Protein AF-A0A5A7N5E5-F1 (afdb_monomer_lite)

Organism: NCBI:txid1236966

Structure (mmCIF, N/CA/C/O backbone):
data_AF-A0A5A7N5E5-F1
#
_entry.id   AF-A0A5A7N5E5-F1
#
loop_
_atom_site.group_PDB
_atom_site.id
_atom_site.type_symbol
_atom_site.label_atom_id
_atom_site.label_alt_id
_atom_site.label_comp_id
_atom_site.label_asym_id
_atom_site.label_entity_id
_atom_site.label_seq_id
_atom_site.pdbx_PDB_ins_code
_atom_site.Cartn_x
_atom_site.Cartn_y
_atom_site.Cartn_z
_atom_site.occupancy
_atom_site.B_iso_or_equiv
_atom_site.auth_seq_id
_atom_site.auth_comp_id
_atom_site.auth_asym_id
_atom_site.auth_atom_id
_atom_site.pdbx_PDB_model_num
ATOM 1 N N . MET A 1 1 ? -46.685 24.252 12.064 1.00 37.38 1 MET A N 1
ATOM 2 C CA . MET A 1 1 ? -45.997 23.744 10.863 1.00 37.38 1 MET A CA 1
ATOM 3 C C . MET A 1 1 ? -44.516 23.765 11.196 1.00 37.38 1 MET A C 1
ATOM 5 O O . MET A 1 1 ? -43.876 24.789 11.026 1.00 37.38 1 MET A O 1
ATOM 9 N N . TYR A 1 2 ? -44.041 22.714 11.864 1.00 30.91 2 TYR A N 1
ATOM 10 C CA . TYR A 1 2 ? -42.622 22.551 12.176 1.00 30.91 2 TYR A CA 1
ATOM 11 C C . TYR A 1 2 ? -42.003 21.835 10.981 1.00 30.91 2 TYR A C 1
ATOM 13 O O . TYR A 1 2 ? -42.528 20.806 10.555 1.00 30.91 2 TYR A O 1
ATOM 21 N N . VAL A 1 3 ? -40.978 22.442 10.396 1.00 37.72 3 VAL A N 1
ATOM 22 C CA . VAL A 1 3 ? -40.183 21.841 9.328 1.00 37.72 3 VAL A CA 1
ATOM 23 C C . VAL A 1 3 ? -39.228 20.870 10.015 1.00 37.72 3 VAL A C 1
ATOM 25 O O . VAL A 1 3 ? -38.552 21.253 10.968 1.00 37.72 3 VAL A O 1
ATOM 28 N N . ASP A 1 4 ? -39.268 19.610 9.603 1.00 36.47 4 ASP A N 1
ATOM 29 C CA . ASP A 1 4 ? -38.397 18.551 10.105 1.00 36.47 4 ASP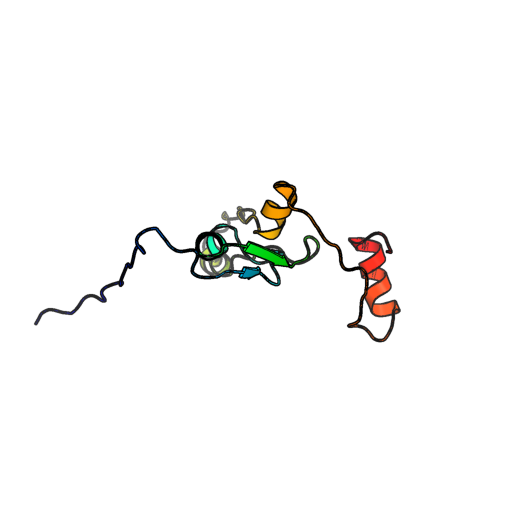 A CA 1
ATOM 30 C C . ASP A 1 4 ? -36.983 18.804 9.555 1.00 36.47 4 ASP A C 1
ATOM 32 O O . ASP A 1 4 ? -36.757 18.727 8.347 1.00 36.47 4 ASP A O 1
ATOM 36 N N . GLU A 1 5 ? -36.056 19.205 10.424 1.00 49.25 5 GLU A N 1
ATOM 37 C CA . GLU A 1 5 ? -34.622 19.226 10.120 1.00 49.25 5 GLU A CA 1
ATOM 38 C C . GLU A 1 5 ? -34.168 17.775 9.900 1.00 49.25 5 GLU A C 1
ATOM 40 O O . GLU A 1 5 ? -34.523 16.907 10.707 1.00 49.25 5 GLU A O 1
ATOM 45 N N . PRO A 1 6 ? -33.383 17.463 8.853 1.00 38.84 6 PRO A N 1
ATOM 46 C CA . PRO A 1 6 ? -32.912 16.108 8.643 1.00 38.84 6 PRO A CA 1
ATOM 47 C C . PRO A 1 6 ? -31.997 15.741 9.810 1.00 38.84 6 PRO A C 1
ATOM 49 O O . PRO A 1 6 ? -30.880 16.239 9.952 1.00 38.84 6 PRO A O 1
ATOM 52 N N . SER A 1 7 ? -32.497 14.859 10.668 1.00 39.44 7 SER A N 1
ATOM 53 C CA . SER A 1 7 ? -31.745 14.261 11.756 1.00 39.44 7 SER A CA 1
ATOM 54 C C . SER A 1 7 ? -30.591 13.466 11.151 1.00 39.44 7 SER A C 1
ATOM 56 O O . SER A 1 7 ? -30.741 12.315 10.741 1.00 39.44 7 SER A O 1
ATOM 58 N N . ILE A 1 8 ? -29.413 14.096 11.082 1.00 43.59 8 ILE A N 1
ATOM 59 C CA . ILE A 1 8 ? -28.144 13.396 10.894 1.00 43.59 8 ILE A CA 1
ATOM 60 C C . ILE A 1 8 ? -28.081 12.377 12.024 1.00 43.59 8 ILE A C 1
ATOM 62 O O . ILE A 1 8 ? -27.863 12.718 13.189 1.00 43.59 8 ILE A O 1
ATOM 66 N N . ASN A 1 9 ? -28.350 11.123 11.677 1.00 35.22 9 ASN A N 1
ATOM 67 C CA . ASN A 1 9 ? -28.381 10.011 12.604 1.00 35.22 9 ASN A CA 1
ATOM 68 C C . ASN A 1 9 ? -26.930 9.692 12.973 1.00 35.22 9 ASN A C 1
ATOM 70 O O . ASN A 1 9 ? -26.262 8.847 12.381 1.00 35.22 9 ASN A O 1
ATOM 74 N N . ARG A 1 10 ? -26.405 10.485 13.907 1.00 41.16 10 ARG A N 1
ATOM 75 C CA . ARG A 1 10 ? -25.058 10.396 14.450 1.00 41.16 10 ARG A CA 1
ATOM 76 C C . ARG A 1 10 ? -25.024 9.212 15.409 1.00 41.16 10 ARG A C 1
ATOM 78 O O . ARG A 1 10 ? -24.979 9.386 16.624 1.00 41.16 10 ARG A O 1
ATOM 85 N N . SER A 1 11 ? -25.041 7.995 14.869 1.00 41.28 11 SER A N 1
ATOM 86 C CA . SER A 1 11 ? -24.636 6.820 15.631 1.00 41.28 11 SER A CA 1
ATOM 87 C C . SER A 1 11 ? -23.120 6.893 15.817 1.00 41.28 11 SER A C 1
ATOM 89 O O . SER A 1 11 ? -22.345 6.300 15.068 1.00 41.28 11 SER A O 1
ATOM 91 N N . VAL A 1 12 ? -22.693 7.665 16.817 1.00 47.50 12 VAL A N 1
ATOM 92 C CA . VAL A 1 12 ? -21.444 7.399 17.528 1.00 47.50 12 VAL A CA 1
ATOM 93 C C . VAL A 1 12 ? -21.621 5.992 18.090 1.00 47.50 12 VAL A C 1
ATOM 95 O O . VAL A 1 12 ? -22.302 5.799 19.097 1.00 47.50 12 VAL A O 1
ATOM 98 N N . LEU A 1 13 ? -21.149 4.993 17.342 1.00 51.81 13 LEU A N 1
ATOM 99 C CA . LEU A 1 13 ? -21.291 3.595 17.717 1.00 51.81 13 LEU A CA 1
ATOM 100 C C . LEU A 1 13 ? -20.474 3.383 18.987 1.00 51.81 13 LEU A C 1
ATOM 102 O O . LEU A 1 13 ? -19.257 3.568 19.005 1.00 51.81 13 LEU A O 1
ATOM 106 N N . ALA A 1 14 ? -21.199 3.066 20.056 1.00 43.06 14 ALA A N 1
ATOM 107 C CA . ALA A 1 14 ? -20.655 2.701 21.344 1.00 43.06 14 ALA A CA 1
ATOM 108 C C . ALA A 1 14 ? -19.573 1.629 21.159 1.00 43.06 14 ALA A C 1
ATOM 110 O O . ALA A 1 14 ? -19.774 0.641 20.452 1.00 43.06 14 ALA A O 1
ATOM 111 N N . GLY A 1 15 ? -18.418 1.884 21.772 1.00 53.00 15 GLY A N 1
ATOM 112 C CA . GLY A 1 15 ? -17.237 1.041 21.693 1.00 53.00 15 GLY A CA 1
ATOM 113 C C . GLY A 1 15 ? -17.522 -0.409 22.072 1.00 53.00 15 GLY A C 1
ATOM 114 O O . GLY A 1 15 ? -18.211 -0.695 23.051 1.00 53.00 15 GLY A O 1
ATOM 115 N N . GLY A 1 16 ? -16.931 -1.303 21.287 1.00 60.81 16 GLY A N 1
ATOM 116 C CA . GLY A 1 16 ? -16.986 -2.741 21.480 1.00 60.81 16 GLY A CA 1
ATOM 117 C C . GLY A 1 16 ? -17.652 -3.415 20.296 1.00 60.81 16 GLY A C 1
ATOM 118 O O . GLY A 1 16 ? -18.869 -3.534 20.274 1.00 60.81 16 GLY A O 1
ATOM 119 N N . CYS A 1 17 ? -16.840 -3.819 19.322 1.00 54.59 17 CYS A N 1
ATOM 120 C CA . CYS A 1 17 ? -16.912 -5.076 18.577 1.00 54.59 17 CYS A CA 1
ATOM 121 C C . CYS A 1 17 ? -16.023 -4.902 17.350 1.00 54.59 17 CYS A C 1
ATOM 123 O O . CYS A 1 17 ? -16.330 -4.085 16.480 1.00 54.59 17 CYS A O 1
ATOM 125 N N . ASP A 1 18 ? -14.968 -5.703 17.248 1.00 63.69 18 ASP A N 1
ATOM 126 C CA . ASP A 1 18 ? -14.406 -5.994 15.940 1.00 63.69 18 ASP A CA 1
ATOM 127 C C . ASP A 1 18 ? -15.513 -6.689 15.130 1.00 63.69 18 ASP A C 1
ATOM 129 O O . ASP A 1 18 ? -15.779 -7.883 15.293 1.00 63.69 18 ASP A O 1
ATOM 133 N N . LEU A 1 19 ? -16.245 -5.902 14.341 1.00 87.12 19 LEU A N 1
ATOM 134 C CA . LEU A 1 19 ? -17.388 -6.351 13.545 1.00 87.12 19 LEU A CA 1
ATOM 135 C C . LEU A 1 19 ? -16.948 -7.293 12.427 1.00 87.12 19 LEU A C 1
ATOM 137 O O . LEU A 1 19 ? -17.741 -8.109 11.961 1.00 87.12 19 LEU A O 1
ATOM 141 N N . PHE A 1 20 ? -15.686 -7.180 12.015 1.00 93.00 20 PHE A N 1
ATOM 142 C CA . PHE A 1 20 ? -15.100 -7.964 10.945 1.00 93.00 20 PHE A CA 1
ATOM 143 C C . PHE A 1 20 ? -13.840 -8.668 11.434 1.00 93.00 20 PHE A C 1
ATOM 145 O O . PHE A 1 20 ? -12.955 -8.054 12.028 1.00 93.00 20 PHE A O 1
ATOM 152 N N . ASP A 1 21 ? -13.715 -9.961 11.138 1.00 95.25 21 ASP A N 1
ATOM 153 C CA . ASP A 1 21 ? -12.473 -10.692 11.398 1.00 95.25 21 ASP A CA 1
ATOM 154 C C . ASP A 1 21 ? -11.328 -10.228 10.481 1.00 95.25 21 ASP A C 1
ATOM 156 O O . ASP A 1 21 ? -10.159 -10.333 10.855 1.00 95.25 21 ASP A O 1
ATOM 160 N N . LEU A 1 22 ? -11.655 -9.699 9.297 1.00 95.50 22 LEU A N 1
ATOM 161 C CA . LEU A 1 22 ? -10.701 -9.222 8.303 1.00 95.50 22 LEU A CA 1
ATOM 162 C C . LEU A 1 22 ? -11.258 -8.018 7.532 1.00 95.50 22 LEU A C 1
ATOM 164 O O . LEU A 1 22 ? -12.386 -8.057 7.045 1.00 95.50 22 LEU A O 1
ATOM 168 N N . VAL A 1 23 ? -10.428 -6.990 7.371 1.00 96.31 23 VAL A N 1
ATOM 169 C CA . VAL A 1 23 ? -10.647 -5.842 6.482 1.00 96.31 23 VAL A CA 1
ATOM 170 C C . VAL A 1 23 ? -9.539 -5.830 5.433 1.00 96.31 23 VAL A C 1
ATOM 172 O O . VAL A 1 23 ? -8.367 -5.995 5.768 1.00 96.31 23 VAL A O 1
ATOM 175 N N . VAL A 1 24 ? -9.902 -5.651 4.164 1.00 97.31 24 VAL A N 1
ATOM 176 C CA . VAL A 1 24 ? -8.947 -5.579 3.052 1.00 97.31 24 VAL A CA 1
ATOM 177 C C . VAL A 1 24 ? -9.105 -4.236 2.359 1.00 97.31 24 VAL A C 1
ATOM 179 O O . VAL A 1 24 ? -10.209 -3.887 1.946 1.00 97.31 24 VAL A O 1
ATOM 182 N N . PHE A 1 25 ? -8.002 -3.510 2.231 1.00 97.56 25 PHE A N 1
ATOM 183 C CA . PHE A 1 25 ? -7.910 -2.317 1.402 1.00 97.56 25 PHE A CA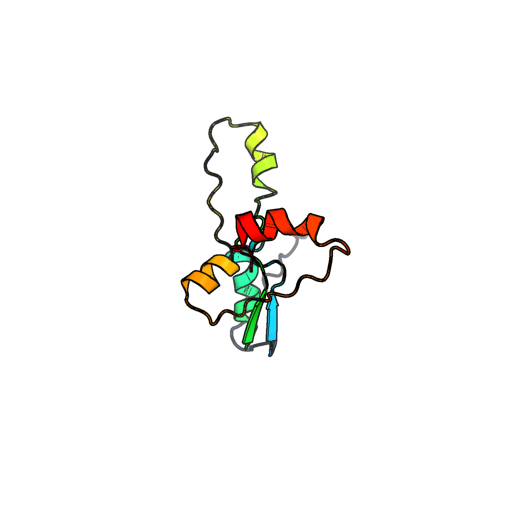 1
ATOM 184 C C . PHE A 1 25 ? -7.196 -2.684 0.108 1.00 97.56 25 PHE A C 1
ATOM 186 O O . PHE A 1 25 ? -6.075 -3.181 0.161 1.00 97.56 25 PHE A O 1
ATOM 193 N N . ASP A 1 26 ? -7.854 -2.461 -1.023 1.00 96.56 26 ASP A N 1
ATOM 194 C CA . ASP A 1 26 ? -7.264 -2.569 -2.359 1.00 96.56 26 ASP A CA 1
ATOM 195 C C . ASP A 1 26 ? -7.015 -1.162 -2.915 1.00 96.56 26 ASP A C 1
ATOM 197 O O . ASP A 1 26 ? -7.693 -0.219 -2.503 1.00 96.56 26 ASP A O 1
ATOM 201 N N . GLU A 1 27 ? -6.035 -1.015 -3.806 1.00 96.38 27 GLU A N 1
ATOM 202 C CA . GLU A 1 27 ? -5.554 0.286 -4.310 1.00 96.38 27 GLU A CA 1
ATOM 203 C C . GLU A 1 27 ? -5.243 1.296 -3.186 1.00 96.38 27 GLU A C 1
ATOM 205 O O . GLU A 1 27 ? -5.522 2.493 -3.266 1.00 96.38 27 GLU A O 1
ATOM 210 N N . ALA A 1 28 ? -4.647 0.796 -2.103 1.00 96.31 28 ALA A N 1
ATOM 211 C CA . ALA A 1 28 ? -4.459 1.521 -0.852 1.00 96.31 28 ALA A CA 1
ATOM 212 C C . ALA A 1 28 ? -3.586 2.786 -0.954 1.00 96.31 28 ALA A C 1
ATOM 214 O O . ALA A 1 28 ? -3.684 3.649 -0.085 1.00 96.31 28 ALA A O 1
ATOM 215 N N . SER A 1 29 ? -2.770 2.927 -2.006 1.00 94.44 29 SER A N 1
ATOM 216 C CA . SER A 1 29 ? -2.025 4.163 -2.293 1.00 94.44 29 SER A CA 1
ATOM 217 C C . SER A 1 29 ? -2.940 5.351 -2.603 1.00 94.44 29 SER A C 1
ATOM 219 O O . SER A 1 29 ? -2.506 6.490 -2.500 1.00 94.44 29 SER A O 1
ATOM 221 N N . GLN A 1 30 ? -4.207 5.106 -2.946 1.00 93.56 30 GLN A N 1
ATOM 222 C CA . GLN A 1 30 ? -5.192 6.143 -3.262 1.00 93.56 30 GLN A CA 1
ATOM 223 C C . GLN A 1 30 ? -6.147 6.447 -2.095 1.00 93.56 30 GLN A C 1
ATOM 225 O O . GLN A 1 30 ? -7.044 7.275 -2.242 1.00 93.56 30 GLN A O 1
ATOM 230 N N . ILE A 1 31 ? -5.985 5.785 -0.944 1.00 93.69 31 ILE A N 1
ATOM 231 C CA . ILE A 1 31 ? -6.866 5.931 0.222 1.00 93.69 31 ILE A CA 1
ATOM 232 C C . ILE A 1 31 ? -6.122 6.684 1.322 1.00 93.69 31 ILE A C 1
ATOM 234 O O . ILE A 1 31 ? -5.047 6.267 1.748 1.00 93.69 31 ILE A O 1
ATOM 238 N N . THR A 1 32 ? -6.716 7.766 1.814 1.00 93.44 32 THR A N 1
ATOM 239 C CA . THR A 1 32 ? -6.148 8.571 2.903 1.00 93.44 32 THR A CA 1
ATOM 240 C C . THR A 1 32 ? -6.336 7.899 4.266 1.00 93.44 32 THR A C 1
ATOM 242 O O . THR A 1 32 ? -7.252 7.092 4.470 1.00 93.44 32 THR A O 1
ATOM 245 N N . VAL A 1 33 ? -5.496 8.253 5.243 1.00 92.31 33 VAL A N 1
ATOM 246 C CA . VAL A 1 33 ? -5.573 7.687 6.604 1.00 92.31 33 VAL A CA 1
ATOM 247 C C . VAL A 1 33 ? -6.937 7.922 7.260 1.00 92.31 33 VAL A C 1
ATOM 249 O O . VAL A 1 33 ? -7.500 7.003 7.863 1.00 92.31 33 VAL A O 1
ATOM 252 N N . TRP A 1 34 ? -7.512 9.119 7.123 1.00 90.25 34 TRP A N 1
ATOM 253 C CA . TRP A 1 34 ? -8.807 9.434 7.737 1.00 90.25 34 TRP A CA 1
ATOM 254 C C . TRP A 1 34 ? -9.982 8.705 7.081 1.00 90.25 34 TRP A C 1
ATOM 256 O O . TRP A 1 34 ? -10.943 8.381 7.780 1.00 90.25 34 TRP A O 1
ATOM 266 N N . ASP A 1 35 ? -9.906 8.385 5.788 1.00 91.56 35 ASP A N 1
ATOM 267 C CA . ASP A 1 35 ? -10.948 7.599 5.119 1.00 91.56 35 ASP A CA 1
ATOM 268 C C . ASP A 1 35 ? -10.945 6.138 5.600 1.00 91.56 35 ASP A C 1
ATOM 270 O O . ASP A 1 35 ? -11.999 5.511 5.750 1.00 91.56 35 ASP A O 1
ATOM 274 N N . ALA A 1 36 ? -9.767 5.588 5.911 1.00 93.31 36 ALA A N 1
ATOM 275 C CA . ALA A 1 36 ? -9.624 4.193 6.323 1.00 93.31 36 ALA A CA 1
ATOM 276 C C . ALA A 1 36 ? -9.780 3.948 7.830 1.00 93.31 36 ALA A C 1
ATOM 278 O O . ALA A 1 36 ? -10.172 2.843 8.225 1.00 93.31 36 ALA A O 1
ATOM 279 N N . ILE A 1 37 ? -9.503 4.942 8.685 1.00 92.69 37 ILE A N 1
ATOM 280 C CA . ILE A 1 37 ? -9.406 4.747 10.143 1.00 92.69 37 ILE A CA 1
ATOM 281 C C . ILE A 1 37 ? -10.672 4.133 10.751 1.00 92.69 37 ILE A C 1
ATOM 283 O O . ILE A 1 37 ? -10.601 3.270 11.626 1.00 92.69 37 ILE A O 1
ATOM 287 N N . GLY A 1 38 ? -11.846 4.509 10.237 1.00 92.12 38 GLY A N 1
ATOM 288 C CA . GLY A 1 38 ? -13.119 3.963 10.696 1.00 92.12 38 GLY A CA 1
ATOM 289 C C . GLY A 1 38 ? -13.290 2.479 10.367 1.00 92.12 38 GLY A C 1
ATOM 290 O O . GLY A 1 38 ? -13.865 1.740 11.162 1.00 92.12 38 GLY A O 1
ATOM 291 N N . ALA A 1 39 ? -12.808 2.032 9.206 1.00 93.31 39 ALA A N 1
ATOM 292 C CA . ALA A 1 39 ? -12.853 0.625 8.821 1.00 93.31 39 ALA A CA 1
ATOM 293 C C . ALA A 1 39 ? -11.810 -0.201 9.590 1.00 93.31 39 ALA A C 1
ATOM 295 O O . ALA A 1 39 ? -12.152 -1.277 10.079 1.00 93.31 39 ALA A O 1
ATOM 296 N N . ILE A 1 40 ? -10.599 0.335 9.784 1.00 93.19 40 ILE A N 1
ATOM 297 C CA . ILE A 1 40 ? -9.541 -0.285 10.601 1.00 93.19 40 ILE A CA 1
ATOM 298 C C . ILE A 1 40 ? -10.039 -0.531 12.029 1.00 93.19 40 ILE A C 1
ATOM 300 O O . ILE A 1 40 ? -9.936 -1.647 12.527 1.00 93.19 40 ILE A O 1
ATOM 304 N N . ALA A 1 41 ? -10.668 0.467 12.660 1.00 93.06 41 ALA A N 1
ATOM 305 C CA . ALA A 1 41 ? -11.175 0.364 14.031 1.00 93.06 41 ALA A CA 1
ATOM 306 C C . ALA A 1 41 ? -12.276 -0.700 14.231 1.00 93.06 41 ALA A C 1
ATOM 308 O O . ALA A 1 41 ? -12.633 -1.006 15.366 1.00 93.06 41 ALA A O 1
ATOM 309 N N . ARG A 1 42 ? -12.848 -1.239 13.145 1.00 92.19 42 ARG A N 1
ATOM 310 C CA . ARG A 1 42 ? -13.880 -2.287 13.177 1.00 92.19 42 ARG A CA 1
ATOM 311 C C . ARG A 1 42 ? -13.353 -3.672 12.785 1.00 92.19 42 ARG A C 1
ATOM 313 O O . ARG A 1 42 ? -14.145 -4.615 12.769 1.00 92.19 42 ARG A O 1
ATOM 320 N N . GLY A 1 43 ? -12.075 -3.800 12.426 1.00 92.44 43 GLY A N 1
ATOM 321 C CA . GLY A 1 43 ? -11.468 -5.043 11.953 1.00 92.44 43 GLY A CA 1
ATOM 322 C C . GLY A 1 43 ? -10.498 -5.659 12.960 1.00 92.44 43 GLY A C 1
ATOM 323 O O . GLY A 1 43 ? -9.635 -4.962 13.480 1.00 92.44 43 GLY A O 1
ATOM 324 N N . LYS A 1 44 ? -10.566 -6.982 13.166 1.00 94.00 44 LYS A N 1
ATOM 325 C CA . LYS A 1 44 ? -9.556 -7.721 13.958 1.00 94.00 44 LYS A CA 1
ATOM 326 C C . LYS A 1 44 ? -8.208 -7.788 13.251 1.00 94.00 44 LYS A C 1
ATOM 328 O O . LYS A 1 44 ? -7.164 -7.701 13.887 1.00 94.00 44 LYS A O 1
ATOM 333 N N . ASN A 1 45 ? -8.243 -8.006 11.938 1.00 94.19 45 ASN A N 1
ATOM 334 C CA . ASN A 1 45 ? -7.071 -8.104 11.079 1.00 94.19 45 ASN A CA 1
ATOM 335 C C . ASN A 1 45 ? -7.252 -7.188 9.870 1.00 94.19 45 ASN A C 1
ATOM 337 O O . ASN A 1 45 ? -8.364 -7.052 9.356 1.00 94.19 45 ASN A O 1
ATOM 341 N N . VAL A 1 46 ? -6.155 -6.606 9.390 1.00 94.81 46 VAL A N 1
ATOM 342 C CA . VAL A 1 46 ? -6.157 -5.706 8.234 1.00 94.81 46 VAL A CA 1
ATOM 343 C C . VAL A 1 46 ? -5.116 -6.170 7.223 1.00 94.81 46 VAL A C 1
ATOM 345 O O . VAL A 1 46 ? -3.976 -6.456 7.586 1.00 94.81 46 VAL A O 1
ATOM 348 N N . ILE A 1 47 ? -5.510 -6.237 5.954 1.00 96.88 47 ILE A N 1
ATOM 349 C CA . ILE A 1 47 ? -4.606 -6.402 4.816 1.00 96.88 47 ILE A CA 1
ATOM 350 C C . ILE A 1 47 ? -4.671 -5.124 3.987 1.00 96.88 47 ILE A C 1
ATOM 352 O O . ILE A 1 47 ? -5.751 -4.675 3.609 1.00 96.88 47 ILE A O 1
ATOM 356 N N . VAL A 1 48 ? -3.505 -4.560 3.695 1.00 97.12 48 VAL A N 1
ATOM 357 C CA . VAL A 1 48 ? -3.356 -3.377 2.848 1.00 97.12 48 VAL A CA 1
ATOM 358 C C . VAL A 1 48 ? -2.676 -3.818 1.558 1.00 97.12 48 VAL A C 1
ATOM 360 O O . VAL A 1 48 ? -1.578 -4.374 1.593 1.00 97.12 48 VAL A O 1
ATOM 363 N N . VAL A 1 49 ? -3.353 -3.625 0.430 1.00 97.62 49 VAL A N 1
ATOM 364 C CA . VAL A 1 49 ? -2.888 -3.978 -0.912 1.00 97.62 49 VAL A CA 1
ATOM 365 C C . VAL A 1 49 ? -2.827 -2.707 -1.738 1.00 97.62 49 VAL A C 1
ATOM 367 O O . VAL A 1 49 ? -3.791 -1.954 -1.824 1.00 97.62 49 VAL A O 1
ATOM 370 N N . GLY A 1 50 ? -1.675 -2.460 -2.339 1.00 95.88 50 GLY A N 1
ATOM 371 C CA . GLY A 1 50 ? -1.461 -1.302 -3.185 1.00 95.88 50 GLY A CA 1
ATOM 372 C C . GLY A 1 50 ? -0.020 -1.243 -3.656 1.00 95.88 50 GLY A C 1
ATOM 373 O O . GLY A 1 50 ? 0.776 -2.154 -3.403 1.00 95.88 50 GLY A O 1
ATOM 374 N N . ASP A 1 51 ? 0.307 -0.156 -4.337 1.00 94.88 51 ASP A N 1
ATOM 375 C CA . ASP A 1 51 ? 1.625 0.057 -4.905 1.00 94.88 51 ASP A CA 1
ATOM 376 C C . ASP A 1 51 ? 2.089 1.499 -4.657 1.00 94.88 51 ASP A C 1
ATOM 378 O O . ASP A 1 51 ? 1.482 2.429 -5.193 1.00 94.88 51 ASP A O 1
ATOM 382 N N . PRO A 1 52 ? 3.178 1.714 -3.893 1.00 92.19 52 PRO A N 1
ATOM 383 C CA . PRO A 1 52 ? 3.670 3.056 -3.582 1.00 92.19 52 PRO A CA 1
ATOM 384 C C . PRO A 1 52 ? 4.262 3.778 -4.804 1.00 92.19 52 PRO A C 1
ATOM 386 O O . PRO A 1 52 ? 4.648 4.939 -4.713 1.00 92.19 52 PRO A O 1
ATOM 389 N N . LYS A 1 53 ? 4.405 3.098 -5.953 1.00 92.06 53 LYS A N 1
ATOM 390 C CA . LYS A 1 53 ? 4.816 3.718 -7.223 1.00 92.06 53 LYS A CA 1
ATOM 391 C C . LYS A 1 53 ? 3.634 4.182 -8.078 1.00 92.06 53 LYS A C 1
ATOM 393 O O . LYS A 1 53 ? 3.864 4.803 -9.115 1.00 92.06 53 LYS A O 1
ATOM 398 N N . GLN A 1 54 ? 2.399 3.878 -7.677 1.00 90.25 54 GLN A N 1
ATOM 399 C CA . GLN A 1 54 ? 1.187 4.334 -8.358 1.00 90.25 54 GLN A CA 1
ATOM 400 C C . GLN A 1 54 ? 0.695 5.679 -7.804 1.00 90.25 54 GLN A C 1
ATOM 402 O O . GLN A 1 54 ? 1.381 6.331 -7.023 1.00 90.25 54 GLN A O 1
ATOM 407 N N . MET A 1 55 ? -0.461 6.142 -8.287 1.00 89.88 55 MET A N 1
ATOM 408 C CA . MET A 1 55 ? -0.985 7.466 -7.948 1.00 89.88 55 MET A CA 1
ATOM 409 C C . MET A 1 55 ? -1.249 7.595 -6.434 1.00 89.88 55 MET A C 1
ATOM 411 O O . MET A 1 55 ? -1.838 6.669 -5.867 1.00 89.88 55 MET A O 1
ATOM 415 N N . PRO A 1 56 ? -0.849 8.720 -5.805 1.00 86.88 56 PRO A N 1
ATOM 416 C CA . PRO A 1 56 ? -1.195 9.040 -4.420 1.00 86.88 56 PRO A CA 1
ATOM 417 C C . PRO A 1 56 ? -2.679 9.435 -4.302 1.00 86.88 56 PRO A C 1
ATOM 419 O O . PRO A 1 56 ? -3.355 9.596 -5.329 1.00 86.88 56 PRO A O 1
ATOM 422 N N . PRO A 1 57 ? -3.209 9.641 -3.083 1.00 85.75 57 PRO A N 1
ATOM 423 C CA . PRO A 1 57 ? -4.578 10.100 -2.908 1.00 85.75 57 PRO A CA 1
ATOM 424 C C . PRO A 1 57 ? -4.756 11.479 -3.552 1.00 85.75 57 PRO A C 1
ATOM 426 O O . PRO A 1 57 ? -4.019 12.421 -3.268 1.00 85.75 57 PRO A O 1
ATOM 429 N N . THR A 1 58 ? -5.741 11.614 -4.437 1.00 77.06 58 THR A N 1
ATOM 430 C CA . THR A 1 58 ? -6.050 12.887 -5.102 1.00 77.06 58 THR A CA 1
ATOM 431 C C . THR A 1 58 ? -7.275 13.530 -4.463 1.00 77.06 58 THR A C 1
ATOM 433 O O . THR A 1 58 ? -8.358 12.937 -4.498 1.00 77.06 58 THR A O 1
ATOM 436 N N . SER A 1 59 ? -7.159 14.756 -3.941 1.00 64.06 59 SER A N 1
ATOM 437 C CA . SER A 1 59 ? -8.325 15.516 -3.480 1.00 64.06 59 SER A CA 1
ATOM 438 C C . SER A 1 59 ? -9.166 15.993 -4.669 1.00 64.06 59 SE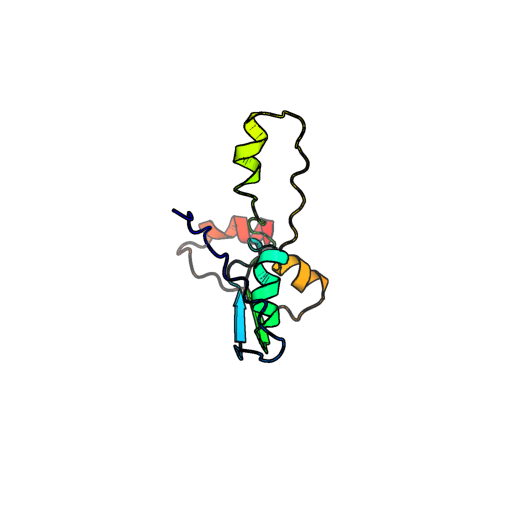R A C 1
ATOM 440 O O . SER A 1 59 ? -8.921 17.021 -5.296 1.00 64.06 59 SER A O 1
ATOM 442 N N . PHE A 1 60 ? -10.206 15.225 -5.002 1.00 56.62 60 PHE A N 1
ATOM 443 C CA . PHE A 1 60 ? -11.175 15.603 -6.038 1.00 56.62 60 PHE A CA 1
ATOM 444 C C . PHE A 1 60 ? -11.972 16.871 -5.679 1.00 56.62 60 PHE A C 1
ATOM 446 O O . PHE A 1 60 ? -12.427 17.566 -6.584 1.00 56.62 60 PHE A O 1
ATOM 453 N N . PHE A 1 61 ? -12.135 17.182 -4.387 1.00 57.06 61 PHE A N 1
ATOM 454 C CA . PHE A 1 61 ? -12.919 18.332 -3.918 1.00 57.06 61 PHE A CA 1
ATOM 455 C C . PHE A 1 61 ? -12.139 19.656 -3.893 1.00 57.06 61 PHE A C 1
ATOM 457 O O . PHE A 1 61 ? -12.741 20.691 -4.172 1.00 57.06 61 PHE A O 1
ATOM 464 N N . ASP A 1 62 ? -10.824 19.643 -3.652 1.00 54.72 62 ASP A N 1
ATOM 465 C CA . ASP A 1 62 ? -10.035 20.887 -3.601 1.00 54.72 62 ASP A CA 1
ATOM 466 C C . ASP A 1 62 ? -9.894 21.532 -4.982 1.00 54.72 62 ASP A C 1
ATOM 468 O O . ASP A 1 62 ? -9.944 22.754 -5.103 1.00 54.72 62 ASP A O 1
ATOM 472 N N . ARG A 1 63 ? -9.830 20.720 -6.047 1.00 53.47 63 ARG A N 1
ATOM 473 C CA . ARG A 1 63 ? -9.741 21.223 -7.428 1.00 53.47 63 ARG A CA 1
ATOM 474 C C . ARG A 1 63 ? -10.941 22.060 -7.871 1.00 53.47 63 ARG A C 1
ATOM 476 O O . ARG A 1 63 ? -10.787 22.885 -8.760 1.00 53.47 63 ARG A O 1
ATOM 483 N N . ALA A 1 64 ? -12.123 21.836 -7.295 1.00 53.34 64 ALA A N 1
ATOM 484 C CA . ALA A 1 64 ? -13.321 22.605 -7.634 1.00 53.34 64 ALA A CA 1
ATOM 485 C C . ALA A 1 64 ? -13.407 23.939 -6.870 1.00 53.34 64 ALA A C 1
ATOM 487 O O . ALA A 1 64 ? -14.109 24.843 -7.309 1.00 53.34 64 ALA A O 1
ATOM 488 N N . ALA A 1 65 ? -12.709 24.061 -5.736 1.00 52.41 65 ALA A N 1
ATOM 489 C CA . ALA A 1 65 ? -12.658 25.287 -4.939 1.00 52.41 65 ALA A CA 1
ATOM 490 C C . ALA A 1 65 ? -11.478 26.196 -5.329 1.00 52.41 65 ALA A C 1
ATOM 492 O O . ALA A 1 65 ? -11.531 27.399 -5.100 1.00 52.41 65 ALA A O 1
ATOM 493 N N . SER A 1 66 ? -10.432 25.641 -5.950 1.00 50.69 66 SER A N 1
ATOM 494 C CA . SER A 1 66 ? -9.215 26.364 -6.341 1.00 50.69 66 SER A CA 1
ATOM 495 C C . SER A 1 66 ? -9.308 27.129 -7.671 1.00 50.69 66 SER A C 1
ATOM 497 O O . SER A 1 66 ? -8.306 27.683 -8.109 1.00 50.69 66 SER A O 1
ATOM 499 N N . GLU A 1 67 ? -10.462 27.160 -8.350 1.00 54.38 67 GLU A N 1
ATOM 500 C CA . GLU A 1 67 ? -10.633 27.986 -9.564 1.00 54.38 67 GLU A CA 1
ATOM 501 C C . GLU A 1 67 ? -10.782 29.493 -9.253 1.00 54.38 67 GLU A C 1
ATOM 503 O O . GLU A 1 67 ? -10.701 30.303 -10.176 1.00 54.38 67 GLU A O 1
ATOM 508 N N . GLU A 1 68 ? -10.946 29.891 -7.980 1.00 54.50 68 GLU A N 1
ATOM 509 C CA . GLU A 1 68 ? -11.111 31.302 -7.575 1.00 54.50 68 GLU A CA 1
ATOM 510 C C . GLU A 1 68 ? -9.935 31.912 -6.780 1.00 54.50 68 GLU A C 1
ATOM 512 O O . GLU A 1 68 ? -9.896 33.133 -6.654 1.00 54.50 68 GLU A O 1
ATOM 517 N N . ASP A 1 69 ? -8.944 31.133 -6.323 1.00 46.81 69 ASP A N 1
ATOM 518 C CA . ASP A 1 69 ? -7.784 31.647 -5.568 1.00 46.81 69 ASP A CA 1
ATOM 519 C C . ASP A 1 69 ? -6.454 31.062 -6.092 1.00 46.81 69 ASP A C 1
ATOM 521 O O . ASP A 1 69 ? -6.115 29.904 -5.843 1.00 46.81 69 ASP A O 1
ATOM 525 N N . GLU A 1 70 ? -5.655 31.889 -6.778 1.00 50.91 70 GLU A N 1
ATOM 526 C CA . GLU A 1 70 ? -4.300 31.579 -7.286 1.00 50.91 70 GLU A CA 1
ATOM 527 C C . GLU A 1 70 ? -3.223 31.446 -6.172 1.00 50.91 70 GLU A C 1
ATOM 529 O O . GLU A 1 70 ? -2.038 31.658 -6.422 1.00 50.91 70 GLU A O 1
ATOM 534 N N . GLU A 1 71 ? -3.593 31.089 -4.935 1.00 46.72 71 GLU A N 1
ATOM 535 C CA . GLU A 1 71 ? -2.658 30.954 -3.796 1.00 46.72 71 GLU A CA 1
ATOM 536 C C . GLU A 1 71 ? -2.882 29.694 -2.925 1.00 46.72 71 GLU A C 1
ATOM 538 O O . GLU A 1 71 ? -2.446 29.638 -1.776 1.00 46.72 71 GLU A O 1
ATOM 543 N N . ALA A 1 72 ? -3.505 28.638 -3.459 1.00 46.44 72 ALA A N 1
ATOM 544 C CA . ALA A 1 72 ? -3.685 27.359 -2.757 1.00 46.44 72 ALA A CA 1
ATOM 545 C C . ALA A 1 72 ? -2.792 26.228 -3.316 1.00 46.44 72 ALA A C 1
ATOM 547 O O . ALA A 1 72 ? -3.264 25.125 -3.568 1.00 46.44 72 ALA A O 1
ATOM 548 N N . ASP A 1 73 ? -1.488 26.468 -3.502 1.00 44.56 73 ASP A N 1
ATOM 549 C CA . ASP A 1 73 ? -0.523 25.425 -3.927 1.00 44.56 73 ASP A CA 1
ATOM 550 C C . ASP A 1 73 ? -0.052 24.523 -2.767 1.00 44.56 73 ASP A C 1
ATOM 552 O O . ASP A 1 73 ? 0.902 23.758 -2.878 1.00 44.56 73 ASP A O 1
ATOM 556 N N . THR A 1 74 ? -0.734 24.559 -1.621 1.00 47.22 74 THR A N 1
ATOM 557 C CA . THR A 1 74 ? -0.627 23.470 -0.650 1.00 47.22 74 THR A CA 1
ATOM 558 C C . THR A 1 74 ? -1.618 22.390 -1.046 1.00 47.22 74 THR A C 1
ATOM 560 O O . THR A 1 74 ? -2.650 22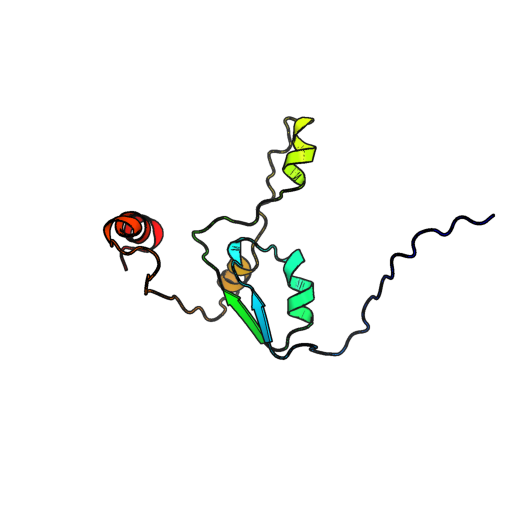.217 -0.393 1.00 47.22 74 THR A O 1
ATOM 563 N N . VAL A 1 75 ? -1.300 21.639 -2.104 1.00 51.75 75 VAL A N 1
ATOM 564 C CA . VAL A 1 75 ? -1.718 20.237 -2.153 1.00 51.75 75 VAL A CA 1
ATOM 565 C C . VAL A 1 75 ? -1.163 19.656 -0.860 1.00 51.75 75 VAL A C 1
ATOM 567 O O . VAL A 1 75 ? 0.041 19.453 -0.737 1.00 51.75 75 VAL A O 1
ATOM 570 N N . GLN A 1 76 ? -1.998 19.555 0.174 1.00 53.84 76 GLN A N 1
ATOM 571 C CA . GLN A 1 76 ? -1.604 18.870 1.393 1.00 53.84 76 GLN A CA 1
ATOM 572 C C . GLN A 1 76 ? -1.154 17.493 0.919 1.00 53.84 76 GLN A C 1
ATOM 574 O O . GLN A 1 76 ? -1.935 16.824 0.246 1.00 53.84 76 GLN A O 1
ATOM 579 N N . ASP A 1 77 ? 0.105 17.124 1.162 1.00 61.56 77 ASP A N 1
ATOM 580 C CA . ASP A 1 77 ? 0.603 15.779 0.882 1.00 61.56 77 ASP A CA 1
ATOM 581 C C . ASP A 1 77 ? -0.281 14.819 1.684 1.00 61.56 77 ASP A C 1
ATOM 583 O O . ASP A 1 77 ? -0.090 14.618 2.885 1.00 61.56 77 ASP A O 1
ATOM 587 N N . LEU A 1 78 ? -1.346 14.326 1.049 1.00 72.19 78 LEU A N 1
ATOM 588 C CA . LEU A 1 78 ? -2.303 13.449 1.694 1.00 72.19 78 LEU A CA 1
ATOM 589 C C . LEU A 1 78 ? -1.598 12.109 1.847 1.00 72.19 78 LEU A C 1
ATOM 591 O O . LEU A 1 78 ? -1.360 11.404 0.866 1.00 72.19 78 LEU A O 1
ATOM 595 N N . GLU A 1 79 ? -1.254 11.768 3.080 1.00 85.00 79 GLU A N 1
ATOM 596 C CA . GLU A 1 79 ? -0.615 10.497 3.375 1.00 85.00 79 GLU A CA 1
ATOM 597 C C . GLU A 1 79 ? -1.601 9.351 3.130 1.00 85.00 79 GLU A C 1
ATOM 599 O O . GLU A 1 79 ? -2.732 9.339 3.644 1.00 85.00 79 GLU A O 1
ATOM 604 N N . SER A 1 80 ? -1.183 8.394 2.298 1.00 93.88 80 SER A N 1
ATOM 605 C CA . SER A 1 80 ? -1.977 7.201 2.048 1.00 93.88 80 SER A CA 1
ATOM 606 C C . SER A 1 80 ? -1.819 6.199 3.188 1.00 93.88 80 SER A C 1
ATOM 608 O O . SER A 1 80 ? -0.796 6.131 3.871 1.00 93.88 80 SER A O 1
ATOM 610 N N . ILE A 1 81 ? -2.818 5.341 3.365 1.00 95.31 81 ILE A N 1
ATOM 611 C CA . ILE A 1 81 ? -2.750 4.250 4.351 1.00 95.31 81 ILE A CA 1
ATOM 612 C C . ILE A 1 81 ? -1.669 3.225 4.001 1.00 95.31 81 ILE A C 1
ATOM 614 O O . ILE A 1 81 ? -1.214 2.485 4.872 1.00 95.31 81 ILE A O 1
ATOM 618 N N . LEU A 1 82 ? -1.282 3.154 2.723 1.00 95.94 82 LEU A N 1
ATOM 619 C CA . LEU A 1 82 ? -0.193 2.306 2.269 1.00 95.94 82 LEU A CA 1
ATOM 620 C C . LEU A 1 82 ? 1.147 2.865 2.744 1.00 95.94 82 LEU A C 1
ATOM 622 O O . LEU A 1 82 ? 1.954 2.103 3.272 1.00 95.94 82 LEU A O 1
ATOM 626 N N . ASP A 1 83 ? 1.360 4.171 2.595 1.00 94.25 83 ASP A N 1
ATOM 627 C CA . ASP A 1 83 ? 2.593 4.834 3.023 1.00 94.25 83 ASP A CA 1
ATOM 628 C C . ASP A 1 83 ? 2.769 4.730 4.541 1.00 94.25 83 ASP A C 1
ATOM 630 O O . ASP A 1 83 ? 3.824 4.293 5.002 1.00 94.25 83 ASP A O 1
ATOM 634 N N . GLU A 1 84 ? 1.704 4.976 5.308 1.00 93.81 84 GLU A N 1
ATOM 635 C CA . GLU A 1 84 ? 1.715 4.841 6.770 1.00 93.81 84 GLU A CA 1
ATOM 636 C C . GLU A 1 84 ? 1.998 3.391 7.213 1.00 93.81 84 GLU A C 1
ATOM 638 O O . GLU A 1 84 ? 2.774 3.142 8.141 1.00 93.81 84 GLU A O 1
ATOM 643 N N . ALA A 1 85 ? 1.418 2.394 6.529 1.00 93.88 85 ALA A N 1
ATOM 644 C CA . ALA A 1 85 ? 1.676 0.983 6.821 1.00 93.88 85 ALA A CA 1
ATOM 645 C C . ALA A 1 85 ? 3.134 0.585 6.524 1.00 93.88 85 ALA A C 1
ATOM 647 O O . ALA A 1 85 ? 3.739 -0.178 7.287 1.00 93.88 85 ALA A O 1
ATOM 648 N N . LEU A 1 86 ? 3.709 1.111 5.438 1.00 93.75 86 LEU A N 1
ATOM 649 C CA . LEU A 1 86 ? 5.117 0.920 5.091 1.00 93.75 86 LEU A CA 1
ATOM 650 C C . LEU A 1 86 ? 6.037 1.603 6.115 1.00 93.75 86 LEU A C 1
ATOM 652 O O . LEU A 1 86 ? 6.990 0.976 6.584 1.00 93.75 86 LEU A O 1
ATOM 656 N N . ALA A 1 87 ? 5.732 2.843 6.509 1.00 93.44 87 ALA A N 1
ATOM 657 C CA . ALA A 1 87 ? 6.479 3.611 7.506 1.00 93.44 87 ALA A CA 1
ATOM 658 C C . ALA A 1 87 ? 6.435 2.961 8.900 1.00 93.44 87 ALA A C 1
ATOM 660 O O . ALA A 1 87 ? 7.445 2.916 9.604 1.00 93.44 87 ALA A O 1
ATOM 661 N N . SER A 1 88 ? 5.296 2.364 9.256 1.00 92.69 88 SER A N 1
ATOM 662 C CA . SER A 1 88 ? 5.094 1.607 10.498 1.00 92.69 88 SER A CA 1
ATOM 663 C C . SER A 1 88 ? 5.848 0.269 10.545 1.00 92.69 88 SER A C 1
ATOM 665 O O . SER A 1 88 ? 5.827 -0.420 11.568 1.00 92.69 88 SER A O 1
ATOM 667 N N . GLY A 1 89 ? 6.512 -0.138 9.457 1.00 92.25 89 GLY A N 1
ATOM 668 C CA . GLY A 1 89 ? 7.273 -1.386 9.397 1.00 92.25 89 GLY A CA 1
ATOM 669 C C . GLY A 1 89 ? 6.396 -2.640 9.389 1.00 92.25 89 GLY A C 1
ATOM 670 O O . GLY A 1 89 ? 6.845 -3.714 9.803 1.00 92.25 89 GLY A O 1
ATOM 671 N N . VAL A 1 90 ? 5.143 -2.524 8.930 1.00 91.56 90 VAL A N 1
ATOM 672 C CA . VAL A 1 90 ? 4.259 -3.679 8.740 1.00 91.56 90 VAL A CA 1
ATOM 673 C C . VAL A 1 90 ? 4.915 -4.651 7.760 1.00 91.56 90 VAL A C 1
ATOM 675 O O . VAL A 1 90 ? 5.586 -4.260 6.807 1.00 91.56 90 VAL A O 1
ATOM 678 N N . LYS A 1 91 ? 4.739 -5.955 7.990 1.00 93.56 91 LYS A N 1
ATOM 679 C CA . LYS A 1 91 ? 5.297 -6.987 7.115 1.00 93.56 91 LYS A CA 1
ATOM 680 C C . LYS A 1 91 ? 4.777 -6.820 5.681 1.00 93.56 91 LYS A C 1
AT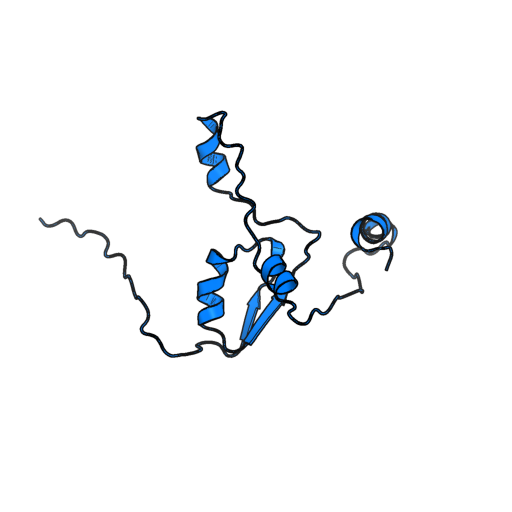OM 682 O O . LYS A 1 91 ? 3.583 -6.963 5.437 1.00 93.56 91 LYS A O 1
ATOM 687 N N . VAL A 1 92 ? 5.693 -6.621 4.734 1.00 94.81 92 VAL A N 1
ATOM 688 C CA . VAL A 1 92 ? 5.376 -6.430 3.312 1.00 94.81 92 VAL A CA 1
ATOM 689 C C . VAL A 1 92 ? 5.601 -7.713 2.519 1.00 94.81 92 VAL A C 1
ATOM 691 O O . VAL A 1 92 ? 6.605 -8.408 2.690 1.00 94.81 92 VAL A O 1
ATOM 694 N N . HIS A 1 93 ? 4.684 -7.998 1.597 1.00 95.25 93 HIS A N 1
ATOM 695 C CA . HIS A 1 93 ? 4.824 -9.049 0.597 1.00 95.25 93 HIS A CA 1
ATOM 696 C C . HIS A 1 93 ? 4.716 -8.440 -0.804 1.00 95.25 93 HIS A C 1
ATOM 698 O O . HIS A 1 93 ? 3.647 -7.988 -1.201 1.00 95.25 93 HIS A O 1
ATOM 704 N N . ARG A 1 94 ? 5.822 -8.432 -1.560 1.00 93.44 94 ARG A N 1
ATOM 705 C CA . ARG A 1 94 ? 5.836 -7.993 -2.965 1.00 93.44 94 ARG A CA 1
ATOM 706 C C . ARG A 1 94 ? 5.434 -9.139 -3.888 1.00 93.44 94 ARG A C 1
ATOM 708 O O . ARG A 1 94 ? 6.004 -10.226 -3.809 1.00 93.44 94 ARG A O 1
ATOM 715 N N . LEU A 1 95 ? 4.491 -8.873 -4.786 1.00 93.06 95 LEU A N 1
ATOM 716 C CA . LEU A 1 95 ? 4.162 -9.763 -5.897 1.00 93.06 95 LEU A CA 1
ATOM 717 C C . LEU A 1 95 ? 5.047 -9.393 -7.095 1.00 93.06 95 LEU A C 1
ATOM 719 O O . LEU A 1 95 ? 5.074 -8.235 -7.496 1.00 93.06 95 LEU A O 1
ATOM 723 N N . THR A 1 96 ? 5.783 -10.360 -7.646 1.00 90.19 96 THR A N 1
ATOM 724 C CA . THR A 1 96 ? 6.729 -10.138 -8.762 1.00 90.19 96 THR A CA 1
ATOM 725 C C . THR A 1 96 ? 6.188 -10.598 -10.116 1.00 90.19 96 THR A C 1
ATOM 727 O O . THR A 1 96 ? 6.705 -10.226 -11.162 1.00 90.19 96 THR A O 1
ATOM 730 N N . GLY A 1 97 ? 5.129 -11.410 -10.123 1.00 86.69 97 GLY A N 1
ATOM 731 C CA . GLY A 1 97 ? 4.527 -11.912 -11.354 1.00 86.69 97 GLY A CA 1
ATOM 732 C C . GLY A 1 97 ? 3.608 -10.881 -12.001 1.00 86.69 97 GLY A C 1
ATOM 733 O O . GLY A 1 97 ? 2.661 -10.411 -11.374 1.00 86.69 97 GLY A O 1
ATOM 734 N N . HIS A 1 98 ? 3.833 -10.598 -13.280 1.00 88.00 98 HIS A N 1
ATOM 735 C CA . HIS A 1 98 ? 2.959 -9.749 -14.075 1.00 88.00 98 HIS A CA 1
ATOM 736 C C . HIS A 1 98 ? 2.183 -10.575 -15.110 1.00 88.00 98 HIS A C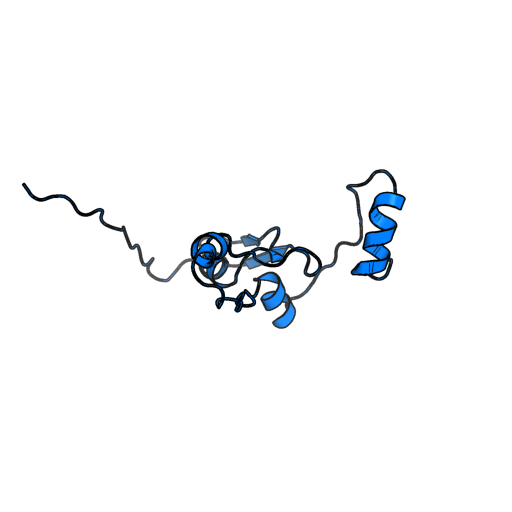 1
ATOM 738 O O . HIS A 1 98 ? 2.769 -11.261 -15.944 1.00 88.00 98 HIS A O 1
ATOM 744 N N . TYR A 1 99 ? 0.852 -10.468 -15.081 1.00 89.88 99 TYR A N 1
ATOM 745 C CA . TYR A 1 99 ? -0.046 -11.287 -15.910 1.00 89.88 99 TYR A CA 1
ATOM 746 C C . TYR A 1 99 ? -0.965 -10.472 -16.832 1.00 89.88 99 TYR A C 1
ATOM 748 O O . TYR A 1 99 ? -1.778 -11.049 -17.552 1.00 89.88 99 TYR A O 1
ATOM 756 N N . ARG A 1 100 ? -0.872 -9.133 -16.820 1.00 90.50 100 ARG A N 1
ATOM 757 C CA . ARG A 1 100 ? -1.802 -8.262 -17.561 1.00 90.50 100 ARG A CA 1
ATOM 758 C C . ARG A 1 100 ? -1.443 -8.158 -19.042 1.00 90.50 100 ARG A C 1
ATOM 760 O O . ARG A 1 100 ? -2.280 -8.402 -19.908 1.00 90.50 100 ARG A O 1
ATOM 767 N N . SER A 1 101 ? -0.204 -7.787 -19.343 1.00 91.31 101 SER A N 1
ATOM 768 C CA . SER A 1 101 ? 0.273 -7.647 -20.724 1.00 91.31 101 SER A CA 1
ATOM 769 C C . SER A 1 101 ? 0.716 -8.991 -21.289 1.00 91.31 101 SER A C 1
ATOM 771 O O . SER A 1 101 ? 1.490 -9.714 -20.671 1.00 91.31 101 SER A O 1
ATOM 773 N N . ARG A 1 102 ? 0.270 -9.291 -22.514 1.00 86.81 102 ARG A N 1
ATOM 774 C CA . ARG A 1 102 ? 0.663 -10.504 -23.259 1.00 86.81 102 ARG A CA 1
ATOM 775 C C . ARG A 1 102 ? 2.069 -10.413 -23.855 1.00 86.81 102 ARG A C 1
ATOM 777 O O . ARG A 1 102 ? 2.668 -11.439 -24.154 1.00 86.81 102 ARG A O 1
ATOM 784 N N . HIS A 1 103 ? 2.564 -9.193 -24.059 1.00 91.00 103 HIS A N 1
ATOM 785 C CA . HIS A 1 103 ? 3.903 -8.913 -24.564 1.00 91.00 103 HIS A CA 1
ATOM 786 C C . HIS A 1 103 ? 4.725 -8.243 -23.467 1.00 91.00 103 HIS A C 1
ATOM 788 O O . HIS A 1 103 ? 4.321 -7.208 -22.935 1.00 91.00 103 HIS A O 1
ATOM 794 N N . GLU A 1 104 ? 5.885 -8.819 -23.163 1.00 85.06 104 GLU A N 1
ATOM 795 C CA . GLU A 1 104 ? 6.801 -8.337 -22.124 1.00 85.06 104 GLU A CA 1
ATOM 796 C C . GLU A 1 104 ? 7.309 -6.917 -22.401 1.00 85.06 104 GLU A C 1
ATOM 798 O O . GLU A 1 104 ? 7.463 -6.115 -21.485 1.00 85.06 104 GLU A O 1
ATOM 803 N N . SER A 1 105 ? 7.452 -6.547 -23.676 1.00 90.31 105 SER A N 1
ATOM 804 C CA . SER A 1 105 ? 7.867 -5.201 -24.082 1.00 90.31 105 SER A CA 1
ATOM 805 C C . SER A 1 105 ? 6.961 -4.084 -23.552 1.00 90.31 105 SER A C 1
ATOM 807 O O . SER A 1 105 ? 7.432 -2.962 -23.386 1.00 90.31 105 SER A O 1
ATOM 809 N N . LEU A 1 106 ? 5.688 -4.373 -23.255 1.00 90.44 106 LEU A N 1
ATOM 810 C CA . LEU A 1 106 ? 4.742 -3.390 -22.716 1.00 90.44 106 LEU A CA 1
ATOM 811 C C . LEU A 1 106 ? 4.965 -3.086 -21.230 1.00 90.44 106 LEU A C 1
ATOM 813 O O . LEU A 1 106 ? 4.528 -2.038 -20.767 1.00 90.44 106 LEU A O 1
ATOM 817 N N . ILE A 1 107 ? 5.608 -3.988 -20.485 1.00 89.50 107 ILE A N 1
ATOM 818 C CA . ILE A 1 107 ? 5.883 -3.805 -19.052 1.00 89.50 107 ILE A CA 1
ATOM 819 C C . ILE A 1 107 ? 7.374 -3.583 -18.772 1.00 89.50 107 ILE A C 1
ATOM 821 O O . ILE A 1 107 ? 7.716 -2.982 -17.759 1.00 89.50 107 ILE A O 1
ATOM 825 N N . ALA A 1 108 ? 8.255 -3.984 -19.694 1.00 90.56 108 ALA A N 1
ATOM 826 C CA . ALA A 1 108 ? 9.707 -3.931 -19.535 1.00 90.56 108 ALA A CA 1
ATOM 827 C C . ALA A 1 108 ? 10.226 -2.545 -19.122 1.00 90.56 108 ALA A C 1
ATOM 829 O O . ALA A 1 108 ? 11.040 -2.443 -18.206 1.00 90.56 108 ALA A O 1
ATOM 830 N N . PHE A 1 109 ? 9.723 -1.476 -19.752 1.00 92.12 109 PHE A N 1
ATOM 831 C CA . PHE A 1 109 ? 10.095 -0.110 -19.379 1.00 92.12 109 PHE A CA 1
ATOM 832 C C . PHE A 1 109 ? 9.699 0.203 -17.929 1.00 92.12 109 PHE A C 1
ATOM 834 O O . PHE A 1 109 ? 10.540 0.616 -17.140 1.00 92.12 109 PHE A O 1
ATOM 841 N N . SER A 1 110 ? 8.446 -0.067 -17.551 1.00 91.06 110 SER A N 1
ATOM 842 C CA . SER A 1 110 ? 7.947 0.198 -16.196 1.00 91.06 110 SER A CA 1
ATOM 843 C C . SER A 1 110 ? 8.690 -0.616 -15.133 1.00 91.06 110 SER A C 1
ATOM 845 O O . SER A 1 110 ? 9.095 -0.062 -14.112 1.00 91.06 110 SER A O 1
ATOM 847 N N . ASN A 1 111 ? 8.916 -1.911 -15.379 1.00 90.06 111 ASN A N 1
ATOM 848 C CA . ASN A 1 111 ? 9.659 -2.789 -14.472 1.00 90.06 111 ASN A CA 1
ATOM 849 C C . ASN A 1 111 ? 11.075 -2.273 -14.230 1.00 90.06 111 ASN A C 1
ATOM 851 O O . ASN A 1 111 ? 11.507 -2.172 -13.083 1.00 90.06 111 ASN A O 1
ATOM 855 N N . HIS A 1 112 ? 11.776 -1.888 -15.296 1.00 92.06 112 HIS A N 1
ATOM 856 C CA . HIS A 1 112 ? 13.129 -1.363 -15.181 1.00 92.06 112 HIS A CA 1
ATOM 857 C C . HIS A 1 112 ? 13.170 -0.006 -14.465 1.00 92.06 112 HIS A C 1
ATOM 859 O O . HIS A 1 112 ? 13.990 0.195 -13.572 1.00 92.06 112 HIS A O 1
ATOM 865 N N . THR A 1 113 ? 12.271 0.914 -14.820 1.00 91.62 113 THR A N 1
ATOM 866 C CA . THR A 1 113 ? 12.277 2.287 -14.298 1.00 91.62 113 THR A CA 1
ATOM 867 C C . THR A 1 113 ? 11.821 2.380 -12.842 1.00 91.62 113 THR A C 1
ATOM 869 O O . THR A 1 113 ? 12.413 3.138 -12.077 1.00 91.62 113 THR A O 1
ATOM 872 N N . TYR A 1 114 ? 10.791 1.630 -12.441 1.00 90.56 114 TYR A N 1
ATOM 873 C CA . TYR A 1 114 ? 10.148 1.806 -11.131 1.00 90.56 114 TYR A CA 1
ATOM 874 C C . TYR A 1 114 ? 10.400 0.660 -10.147 1.00 90.56 114 TYR A C 1
ATOM 876 O O . TYR A 1 114 ? 10.288 0.875 -8.937 1.00 90.56 114 TYR A O 1
ATOM 884 N N . TYR A 1 115 ? 10.772 -0.527 -10.639 1.00 90.31 115 TYR A N 1
ATOM 885 C CA . TYR A 1 115 ? 10.870 -1.746 -9.827 1.00 90.31 115 TYR A CA 1
ATOM 886 C C . TYR A 1 115 ? 12.216 -2.477 -9.952 1.00 90.31 115 TYR A C 1
ATOM 888 O O . TYR A 1 115 ? 12.314 -3.626 -9.537 1.00 90.31 115 TYR A O 1
ATOM 896 N N . GLY A 1 116 ? 13.254 -1.826 -10.489 1.00 87.38 116 GLY A N 1
ATOM 897 C CA . GLY A 1 116 ? 14.624 -2.359 -10.506 1.00 87.38 116 GLY A CA 1
ATOM 898 C C . GLY A 1 116 ? 14.905 -3.429 -11.565 1.00 87.38 116 GLY A C 1
ATOM 899 O O . GLY A 1 116 ? 16.023 -3.930 -11.625 1.00 87.38 116 GLY A O 1
ATOM 900 N N . GLY A 1 117 ? 13.935 -3.736 -12.432 1.00 80.19 117 GLY A N 1
ATOM 901 C CA . GLY A 1 117 ? 14.068 -4.765 -13.467 1.00 80.19 117 GLY A CA 1
ATOM 902 C C . GLY A 1 117 ? 13.854 -6.201 -12.981 1.00 80.19 117 GLY A C 1
ATOM 903 O O . GLY A 1 117 ? 14.212 -7.119 -13.717 1.00 80.19 117 GLY A O 1
ATOM 904 N N . ASP A 1 118 ? 13.291 -6.372 -11.782 1.00 63.25 118 ASP A N 1
ATOM 905 C CA . ASP A 1 118 ? 12.852 -7.664 -11.234 1.00 63.25 118 ASP A CA 1
ATOM 906 C C . ASP A 1 118 ? 11.553 -8.190 -11.878 1.00 63.25 118 ASP A C 1
ATOM 908 O O . ASP A 1 118 ? 10.732 -7.369 -12.367 1.00 63.25 118 ASP A O 1
#

Radius of gyration: 20.1 Å; chains: 1; bounding box: 61×44×46 Å

Foldseek 3Di:
DDDDDPPPVPCPPPDDDLQEQEDEAAQQQQAFPVNCVVVVSNYVYYHYYHDVPDDHHDDPPVVVVCPVDPPPPCPPRRDTPVNVCVVVVPDDDDDPDDDDDPDVVVCQVVCVPPPVRD

Secondary structure (DSSP, 8-state):
--------------S----BS-EEESSGGGSBHHHHHHHHTTBSSEEE---TTSPPPP-TTHHHHTTS-TT--------BHHHHHHHTTPPP-------S-SSTHHHHHHHHHHHTT-

pLDDT: mean 78.1, std 20.77, range [30.91, 97.62]

Sequence (118 aa):
MYVDEPSINRSVLAGGCDLFDLVVFDEASQITVWDAIGAIARGKNVIVVGDPKQMPPTSFFDRAASEEDEEADTVQDLESILDEALASGVKVHRLTGHYRSRHESLIAFSNHTYYGGD

InterPro domains:
  IPR027417 P-loop containing nucleoside triphosphate hydrolase [G3DSA:3.40.50.300] (7-87)
  IPR027417 P-loop containing nucleoside triphosphate hydrolase [SSF52540] (18-117)
  IPR041677 DNA2/NAM7 helicase, helicase domain [PF13086] (18-59)
  IPR050534 Coronaviruses polyprotein 1ab [PTHR43788] (18-118)